Protein AF-I2CQF5-F1 (afdb_monomer_lite)

Sequence (101 aa):
WNPPLSVAFKNELAARTPGYCGADLKALCTEAALRALRRRYPQIYTSAEKLLIKEKEVLVLKRDFAEAIHAMAPAANRSAVSHAAALPPFLQPLLSPALAL

Radius of gyration: 18.1 Å; chains: 1; bounding box: 50×24×44 Å

Organism: Nannochloropsis gaditana (strain CCMP526) (NCBI:txid1093141)

Secondary structure (DSSP, 8-state):
--SPPPHHHHHHHHHH-TT--HHHHHHHHHHHHHHHHHHH-GGGGT--S-----GGG----HHHHHHHHHH---THHHHS-----PPPTTTHHHHHHHH--

Foldseek 3Di:
DPPDDDPVVVVVVVLLQPLADPVNVVVLVVQLQVQLVCVQCVCVVVDPDDDDDDPVNSDRDPVSSVVSSVVDDHPRVVVHDDPDHDDPPVCCVVCVVVPVD

Structure (mmCIF, N/CA/C/O backbone):
data_AF-I2CQF5-F1
#
_entry.id   AF-I2CQF5-F1
#
loop_
_atom_site.group_PDB
_atom_site.id
_atom_site.type_symbol
_atom_site.label_atom_id
_atom_site.label_alt_id
_atom_site.label_comp_id
_atom_site.label_asym_id
_atom_site.label_entity_id
_atom_site.label_seq_id
_atom_site.pdbx_PDB_ins_code
_atom_site.Cartn_x
_atom_site.Cartn_y
_atom_site.Cartn_z
_atom_site.occupancy
_atom_site.B_iso_or_equiv
_atom_site.auth_seq_id
_atom_site.auth_comp_id
_atom_site.auth_asym_id
_atom_site.auth_atom_id
_atom_site.pdbx_PDB_model_num
ATOM 1 N N . TRP A 1 1 ? -0.371 13.000 6.630 1.00 71.31 1 TRP A N 1
ATOM 2 C CA . TRP A 1 1 ? 0.343 11.939 7.366 1.00 71.31 1 TRP A CA 1
ATOM 3 C C . TRP A 1 1 ? 1.616 12.538 7.924 1.00 71.31 1 TRP A C 1
ATOM 5 O O . TRP A 1 1 ? 2.383 13.097 7.151 1.00 71.31 1 TRP A O 1
ATOM 15 N N . ASN A 1 2 ? 1.803 12.487 9.239 1.00 74.56 2 ASN A N 1
ATOM 16 C CA . ASN A 1 2 ? 2.989 13.016 9.905 1.00 74.56 2 ASN A CA 1
ATOM 17 C C . ASN A 1 2 ? 3.489 11.971 10.920 1.00 74.56 2 ASN A C 1
ATOM 19 O O . ASN A 1 2 ? 2.669 11.545 11.736 1.00 74.56 2 ASN A O 1
ATOM 23 N N . PRO A 1 3 ? 4.761 11.532 10.875 1.00 79.69 3 PRO A N 1
ATOM 24 C CA . PRO A 1 3 ? 5.795 11.866 9.887 1.00 79.69 3 PRO A CA 1
ATOM 25 C C . PRO A 1 3 ? 5.500 11.277 8.498 1.00 79.69 3 PRO A C 1
ATOM 27 O O . PRO A 1 3 ? 4.770 10.292 8.391 1.00 79.69 3 PRO A O 1
ATOM 30 N N . PRO A 1 4 ? 6.036 11.860 7.415 1.00 86.94 4 PRO A N 1
ATOM 31 C CA . PRO A 1 4 ? 5.876 11.300 6.078 1.00 86.94 4 PRO A CA 1
ATOM 32 C C . PRO A 1 4 ? 6.481 9.891 5.985 1.00 86.94 4 PRO A C 1
ATOM 34 O O . PRO A 1 4 ? 7.411 9.544 6.711 1.00 86.94 4 PRO A O 1
ATOM 37 N N . LEU A 1 5 ? 5.984 9.089 5.038 1.00 88.31 5 LEU A N 1
ATOM 38 C CA . LEU A 1 5 ? 6.598 7.801 4.707 1.00 88.31 5 LEU A CA 1
ATOM 39 C C . LEU A 1 5 ? 8.066 7.995 4.307 1.00 88.31 5 LEU A C 1
ATOM 41 O O . LEU A 1 5 ? 8.395 8.948 3.590 1.00 88.31 5 LEU A O 1
ATOM 45 N N . SER A 1 6 ? 8.931 7.071 4.733 1.00 93.25 6 SER A N 1
ATOM 46 C CA . SER A 1 6 ? 10.352 7.114 4.388 1.00 93.25 6 SER A CA 1
ATOM 47 C C . SER A 1 6 ? 10.555 7.025 2.875 1.00 93.25 6 SER A C 1
ATOM 49 O O . SER A 1 6 ? 9.801 6.356 2.165 1.00 93.25 6 SER A O 1
ATOM 51 N N . VAL A 1 7 ? 11.598 7.690 2.372 1.00 94.12 7 VAL A N 1
ATOM 52 C CA . VAL A 1 7 ? 11.939 7.679 0.938 1.00 94.12 7 VAL A CA 1
ATOM 53 C C . VAL A 1 7 ? 12.175 6.249 0.447 1.00 94.12 7 VAL A C 1
ATOM 55 O O . VAL A 1 7 ? 11.636 5.859 -0.582 1.00 94.12 7 VAL A O 1
ATOM 58 N N . ALA A 1 8 ? 12.883 5.436 1.237 1.00 94.62 8 ALA A N 1
ATOM 59 C CA . ALA A 1 8 ? 13.113 4.028 0.930 1.00 94.62 8 ALA A CA 1
ATOM 60 C C . ALA A 1 8 ? 11.802 3.249 0.732 1.00 94.62 8 ALA A C 1
ATOM 62 O O . ALA A 1 8 ? 11.683 2.478 -0.215 1.00 94.62 8 ALA A O 1
ATOM 63 N N . PHE A 1 9 ? 10.794 3.484 1.579 1.00 94.06 9 PHE A N 1
ATOM 64 C CA . PHE A 1 9 ? 9.506 2.809 1.441 1.00 94.06 9 PHE A CA 1
ATOM 65 C C . PHE A 1 9 ? 8.694 3.315 0.242 1.00 94.06 9 PHE A C 1
ATOM 67 O O . PHE A 1 9 ? 8.033 2.524 -0.423 1.00 94.06 9 PHE A O 1
ATOM 74 N N . LYS A 1 10 ? 8.769 4.612 -0.086 1.00 94.38 10 LYS A N 1
ATOM 75 C CA . LYS A 1 10 ? 8.149 5.143 -1.313 1.00 94.38 10 LYS A CA 1
ATOM 76 C C . LYS A 1 10 ? 8.755 4.511 -2.570 1.00 94.38 10 LYS A C 1
ATOM 78 O O . LYS A 1 10 ? 8.007 4.134 -3.465 1.00 94.38 10 LYS A O 1
ATOM 83 N N . ASN A 1 11 ? 10.078 4.346 -2.606 1.00 94.81 11 ASN A N 1
ATOM 84 C CA . ASN A 1 11 ? 10.773 3.687 -3.716 1.00 94.81 11 ASN A CA 1
ATOM 85 C C . ASN A 1 11 ? 10.404 2.199 -3.813 1.00 94.81 11 ASN A C 1
ATOM 87 O O . ASN A 1 11 ? 10.150 1.700 -4.905 1.00 94.81 11 ASN A O 1
ATOM 91 N N . GLU A 1 12 ? 10.308 1.507 -2.672 1.00 94.00 12 GLU A N 1
ATOM 92 C CA . GLU A 1 12 ? 9.830 0.119 -2.601 1.00 94.00 12 GLU A CA 1
ATOM 93 C C . GLU A 1 12 ? 8.404 -0.012 -3.165 1.00 94.00 12 GLU A C 1
ATOM 95 O O . GLU A 1 12 ? 8.139 -0.896 -3.976 1.00 94.00 12 GLU A O 1
ATOM 100 N N . LEU A 1 13 ? 7.490 0.888 -2.781 1.00 94.31 13 LEU A N 1
ATOM 101 C CA . LEU A 1 13 ? 6.125 0.905 -3.310 1.00 94.31 13 LEU A CA 1
ATOM 102 C C . LEU A 1 13 ? 6.100 1.166 -4.815 1.00 94.31 13 LEU A C 1
ATOM 104 O O . LEU A 1 13 ? 5.424 0.433 -5.526 1.00 94.31 13 LEU A O 1
ATOM 108 N N . ALA A 1 14 ? 6.857 2.153 -5.298 1.00 93.38 14 ALA A N 1
ATOM 109 C CA . ALA A 1 14 ? 6.933 2.472 -6.722 1.00 93.38 14 ALA A CA 1
ATOM 110 C C . ALA A 1 14 ? 7.422 1.278 -7.560 1.00 93.38 14 ALA A C 1
ATOM 112 O O . ALA A 1 14 ? 6.865 0.998 -8.618 1.00 93.38 14 ALA A O 1
ATOM 113 N N . ALA A 1 15 ? 8.408 0.525 -7.061 1.00 91.25 15 ALA A N 1
ATOM 114 C CA . ALA A 1 15 ? 8.891 -0.688 -7.722 1.00 91.25 15 ALA A CA 1
ATOM 115 C C . ALA A 1 15 ? 7.844 -1.820 -7.754 1.00 91.25 15 ALA A C 1
ATOM 117 O O . ALA A 1 15 ? 7.890 -2.683 -8.630 1.00 91.25 15 ALA A O 1
ATOM 118 N N . ARG A 1 16 ? 6.898 -1.831 -6.806 1.00 91.56 16 ARG A N 1
ATOM 119 C CA . ARG A 1 16 ? 5.863 -2.869 -6.662 1.00 91.56 16 ARG A CA 1
ATOM 120 C C . ARG A 1 16 ? 4.526 -2.530 -7.317 1.00 91.56 16 ARG A C 1
ATOM 122 O O . ARG A 1 16 ? 3.658 -3.398 -7.357 1.00 91.56 16 ARG A O 1
ATOM 129 N N . THR A 1 17 ? 4.340 -1.313 -7.821 1.00 92.62 17 THR A N 1
ATOM 130 C CA . THR A 1 17 ? 3.079 -0.864 -8.432 1.00 92.62 17 THR A CA 1
ATOM 131 C C . THR A 1 17 ? 3.178 -0.531 -9.932 1.00 92.62 17 THR A C 1
ATOM 133 O O . THR A 1 17 ? 2.528 0.417 -10.384 1.00 92.62 17 THR A O 1
ATOM 136 N N . PRO A 1 18 ? 3.920 -1.291 -10.769 1.00 89.81 18 PRO A N 1
ATOM 137 C CA . PRO A 1 18 ? 3.863 -1.079 -12.211 1.00 89.81 18 PRO A CA 1
ATOM 138 C C . PRO A 1 18 ? 2.438 -1.330 -12.732 1.00 89.81 18 PRO A C 1
ATOM 140 O O . PRO A 1 18 ? 1.746 -2.250 -12.296 1.00 89.81 18 PRO A O 1
ATOM 143 N N . GLY A 1 19 ? 1.982 -0.480 -13.654 1.00 89.44 19 GLY A N 1
ATOM 144 C CA . GLY A 1 19 ? 0.631 -0.548 -14.227 1.00 89.44 19 GLY A CA 1
ATOM 145 C C . GLY A 1 19 ? -0.484 0.051 -13.357 1.00 89.44 19 GLY A C 1
ATOM 146 O O . GLY A 1 19 ? -1.630 0.106 -13.809 1.00 89.44 19 GLY A O 1
ATOM 147 N N . TYR A 1 20 ? -0.175 0.521 -12.142 1.00 93.06 20 TYR A N 1
ATOM 148 C CA . TYR A 1 20 ? -1.121 1.282 -11.322 1.00 93.06 20 TYR A CA 1
ATOM 149 C C . TYR A 1 20 ? -1.262 2.698 -11.885 1.00 93.06 20 TYR A C 1
ATOM 151 O O . TYR A 1 20 ? -0.267 3.390 -12.111 1.00 93.06 20 TYR A O 1
ATOM 159 N N . CYS A 1 21 ? -2.496 3.163 -12.063 1.00 92.75 21 CYS A N 1
ATOM 160 C CA . CYS A 1 21 ? -2.755 4.577 -12.328 1.00 92.75 21 CYS A CA 1
ATOM 161 C C . CYS A 1 21 ? -2.922 5.363 -11.012 1.00 92.75 21 CYS A C 1
ATOM 163 O O . CYS A 1 21 ? -2.972 4.791 -9.920 1.00 92.75 21 CYS A O 1
ATOM 165 N N . GLY A 1 22 ? -3.058 6.692 -11.089 1.00 93.94 22 GLY A N 1
ATOM 166 C CA . GLY A 1 22 ? -3.253 7.528 -9.894 1.00 93.94 22 GLY A CA 1
ATOM 167 C C . GLY A 1 22 ? -4.477 7.128 -9.054 1.00 93.94 22 GLY A C 1
ATOM 168 O O . GLY A 1 22 ? -4.431 7.188 -7.825 1.00 93.94 22 GLY A O 1
ATOM 169 N N . ALA A 1 23 ? -5.549 6.655 -9.699 1.00 95.00 23 ALA A N 1
ATOM 170 C CA . ALA A 1 23 ? -6.727 6.145 -9.001 1.00 95.00 23 ALA A CA 1
ATOM 171 C C . ALA A 1 23 ? -6.440 4.827 -8.262 1.00 95.00 23 ALA A C 1
ATOM 173 O O . ALA A 1 23 ? -6.892 4.662 -7.129 1.00 95.00 23 ALA A O 1
ATOM 174 N N . ASP A 1 24 ? -5.640 3.929 -8.845 1.00 95.50 24 ASP A N 1
ATOM 175 C CA . ASP A 1 24 ? -5.240 2.690 -8.171 1.00 95.50 24 ASP A CA 1
ATOM 176 C C . ASP A 1 24 ? -4.346 2.976 -6.965 1.00 95.50 24 ASP A C 1
ATOM 178 O O . ASP A 1 24 ? -4.516 2.355 -5.923 1.00 95.50 24 ASP A O 1
ATOM 182 N N . LEU A 1 25 ? -3.428 3.946 -7.061 1.00 96.19 25 LEU A N 1
ATOM 183 C CA . LEU A 1 25 ? -2.596 4.354 -5.922 1.00 96.19 25 LEU A CA 1
ATOM 184 C C . LEU A 1 25 ? -3.434 4.961 -4.790 1.00 96.19 25 LEU A C 1
ATOM 186 O O . LEU A 1 25 ? -3.167 4.708 -3.613 1.00 96.19 25 LEU A O 1
ATOM 190 N N . LYS A 1 26 ? -4.478 5.729 -5.129 1.00 96.31 26 LYS A N 1
ATOM 191 C CA . LYS A 1 26 ? -5.444 6.220 -4.139 1.00 96.31 26 LYS A CA 1
ATOM 192 C C . LYS A 1 26 ? -6.166 5.053 -3.464 1.00 96.31 26 LYS A C 1
ATOM 194 O O . LYS A 1 26 ? -6.198 5.002 -2.236 1.00 96.31 26 LYS A O 1
ATOM 199 N N . ALA A 1 27 ? -6.695 4.117 -4.250 1.00 96.50 27 ALA A N 1
ATOM 200 C CA . ALA A 1 27 ? -7.377 2.932 -3.735 1.00 96.50 27 ALA A CA 1
ATOM 201 C C . ALA A 1 27 ? -6.447 2.055 -2.876 1.00 96.50 27 ALA A C 1
ATOM 203 O O . ALA A 1 27 ? -6.860 1.588 -1.819 1.00 96.50 27 ALA A O 1
ATOM 204 N N . LEU A 1 28 ? -5.175 1.919 -3.261 1.00 96.81 28 LEU A N 1
ATOM 205 C CA . LEU A 1 28 ? -4.159 1.177 -2.516 1.00 96.81 28 LEU A CA 1
ATOM 206 C C . LEU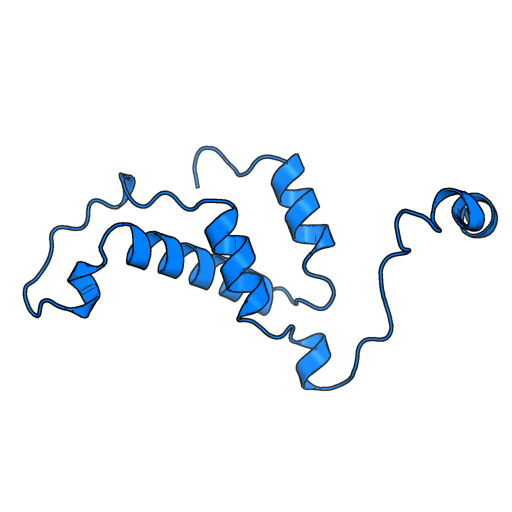 A 1 28 ? -3.948 1.763 -1.118 1.00 96.81 28 LEU A C 1
ATOM 208 O O . LEU A 1 28 ? -3.942 1.032 -0.128 1.00 96.81 28 LEU A O 1
ATOM 212 N N . CYS A 1 29 ? -3.810 3.087 -1.024 1.00 95.69 29 CYS A N 1
ATOM 213 C CA . CYS A 1 29 ? -3.696 3.773 0.262 1.00 95.69 29 CYS A CA 1
ATOM 214 C C . CYS A 1 29 ? -4.959 3.600 1.119 1.00 95.69 29 CYS A C 1
ATOM 216 O O . CYS A 1 29 ? -4.852 3.408 2.332 1.00 95.69 29 CYS A O 1
ATOM 218 N N . THR A 1 30 ? -6.147 3.649 0.507 1.00 96.44 30 THR A N 1
ATOM 219 C CA . THR A 1 30 ? -7.417 3.410 1.207 1.00 96.44 30 THR A CA 1
ATOM 220 C C . THR A 1 30 ? -7.492 1.987 1.756 1.00 96.44 30 THR A C 1
ATOM 222 O O . THR A 1 30 ? -7.810 1.809 2.931 1.00 96.44 30 THR A O 1
ATOM 225 N N . GLU A 1 31 ? -7.140 0.979 0.959 1.00 96.94 31 GLU A N 1
ATOM 226 C CA . GLU A 1 31 ? -7.190 -0.419 1.391 1.00 96.94 31 GLU A CA 1
ATOM 227 C C . GLU A 1 31 ? -6.162 -0.710 2.494 1.00 96.94 31 GLU A C 1
ATOM 229 O O . GLU A 1 31 ? -6.488 -1.357 3.489 1.00 96.94 31 GLU A O 1
ATOM 234 N N . ALA A 1 32 ? -4.947 -0.158 2.395 1.00 96.62 32 ALA A N 1
ATOM 235 C CA . ALA A 1 32 ? -3.948 -0.266 3.459 1.00 96.62 32 ALA A CA 1
ATOM 236 C C . ALA A 1 32 ? -4.445 0.354 4.782 1.00 96.62 32 ALA A C 1
ATOM 238 O O . ALA A 1 32 ? -4.242 -0.216 5.858 1.00 96.62 32 ALA A O 1
ATOM 239 N N . ALA A 1 33 ? -5.149 1.490 4.721 1.00 94.88 33 ALA A N 1
ATOM 240 C CA . ALA A 1 33 ? -5.753 2.108 5.901 1.00 94.88 33 ALA A CA 1
ATOM 241 C C . ALA A 1 33 ? -6.883 1.249 6.495 1.00 94.88 33 ALA A C 1
ATOM 243 O O . ALA A 1 33 ? -6.934 1.056 7.712 1.00 94.88 33 ALA A O 1
ATOM 244 N N . LEU A 1 34 ? -7.751 0.677 5.655 1.00 95.06 34 LEU A N 1
ATOM 245 C CA . LEU A 1 34 ? -8.823 -0.220 6.099 1.00 95.06 34 LEU A CA 1
ATOM 246 C C . LEU A 1 34 ? -8.276 -1.505 6.726 1.00 95.06 34 LEU A C 1
ATOM 248 O O . LEU A 1 34 ? -8.814 -1.970 7.732 1.00 95.06 34 LEU A O 1
ATOM 252 N N . ARG A 1 35 ? -7.185 -2.063 6.192 1.00 95.81 35 ARG A N 1
ATOM 253 C CA . ARG A 1 35 ? -6.488 -3.213 6.792 1.00 95.81 35 ARG A CA 1
ATOM 254 C C . ARG A 1 35 ? -5.903 -2.877 8.160 1.00 95.81 35 ARG A C 1
ATOM 256 O O . ARG A 1 35 ? -6.118 -3.623 9.116 1.00 95.81 35 ARG A O 1
ATOM 263 N N . ALA A 1 36 ? -5.253 -1.722 8.293 1.00 95.50 36 ALA A N 1
ATOM 264 C CA . ALA A 1 36 ? -4.747 -1.261 9.583 1.00 95.50 36 ALA A CA 1
ATOM 265 C C . ALA A 1 36 ? -5.877 -1.067 10.610 1.00 95.50 36 ALA A C 1
ATOM 267 O O . ALA A 1 36 ? -5.723 -1.452 11.773 1.00 95.50 36 ALA A O 1
ATOM 268 N N . LEU A 1 37 ? -7.021 -0.526 10.172 1.00 94.88 37 LEU A N 1
ATOM 269 C CA . LEU A 1 37 ? -8.215 -0.345 10.999 1.00 94.88 37 LEU A CA 1
ATOM 270 C C . LEU A 1 37 ? -8.797 -1.689 11.452 1.00 94.88 37 LEU A C 1
ATOM 272 O O . LEU A 1 37 ? -8.954 -1.900 12.652 1.00 94.88 37 LEU A O 1
ATOM 276 N N . ARG A 1 38 ? -9.038 -2.616 10.513 1.00 93.62 38 ARG A N 1
ATOM 277 C CA . ARG A 1 38 ? -9.511 -3.991 10.775 1.00 93.62 38 ARG A CA 1
ATOM 278 C C . ARG A 1 38 ? -8.645 -4.705 11.801 1.00 93.62 38 ARG A C 1
ATOM 280 O O . ARG A 1 38 ? -9.153 -5.357 12.705 1.00 93.62 38 ARG A O 1
ATOM 287 N N . ARG A 1 39 ? -7.329 -4.547 11.677 1.00 94.38 39 ARG A N 1
ATOM 288 C CA . ARG A 1 39 ? -6.356 -5.151 12.582 1.00 94.38 39 ARG A CA 1
ATOM 289 C C . ARG A 1 39 ? -6.373 -4.531 13.978 1.00 94.38 39 ARG A C 1
ATOM 291 O O . ARG A 1 39 ? -6.181 -5.243 14.958 1.00 94.38 39 ARG A O 1
ATOM 298 N N . ARG A 1 40 ? -6.525 -3.207 14.078 1.00 95.25 40 ARG A N 1
ATOM 299 C CA . ARG A 1 40 ? -6.504 -2.499 15.368 1.00 95.25 40 ARG A CA 1
ATOM 300 C C . ARG A 1 40 ? -7.828 -2.631 16.121 1.00 95.25 40 ARG A C 1
ATOM 302 O O . ARG A 1 40 ? -7.804 -2.733 17.343 1.00 95.25 40 ARG A O 1
ATOM 309 N N . TYR A 1 41 ? -8.941 -2.633 15.393 1.00 94.44 41 TYR A N 1
ATOM 310 C CA . TYR A 1 41 ? -10.300 -2.647 15.928 1.00 94.44 41 TYR A CA 1
ATOM 311 C C . TYR A 1 41 ? -11.169 -3.705 15.219 1.00 94.44 41 TYR A C 1
ATOM 313 O O . TYR A 1 41 ? -12.128 -3.353 14.527 1.00 94.44 41 TYR A O 1
ATOM 321 N N . PRO A 1 42 ? -10.870 -5.007 15.377 1.00 93.19 42 PRO A N 1
ATOM 322 C CA . PRO A 1 42 ? -11.658 -6.079 14.758 1.00 93.19 42 PRO A CA 1
ATOM 323 C C . PRO A 1 42 ? -13.136 -6.050 15.174 1.00 93.19 42 PRO A C 1
ATOM 325 O O . PRO A 1 42 ? -14.008 -6.417 14.389 1.00 93.19 42 PRO A O 1
ATOM 328 N N . GLN A 1 43 ? -13.429 -5.537 16.372 1.00 92.31 43 GLN A N 1
ATOM 329 C CA . GLN A 1 43 ? -14.781 -5.418 16.916 1.00 92.31 43 GLN A CA 1
ATOM 330 C C . GLN A 1 43 ? -15.731 -4.527 16.095 1.00 92.31 43 GLN A C 1
ATOM 332 O O . GLN A 1 43 ? -16.942 -4.631 16.263 1.00 92.31 43 GLN A O 1
ATOM 337 N N . ILE A 1 44 ? -15.211 -3.686 15.188 1.00 89.81 44 ILE A N 1
ATOM 338 C CA . ILE A 1 44 ? -16.031 -2.884 14.257 1.00 89.81 44 ILE A CA 1
ATOM 339 C C . ILE A 1 44 ? -16.905 -3.785 13.368 1.00 89.81 44 ILE A C 1
ATOM 341 O O . ILE A 1 44 ? -17.951 -3.353 12.898 1.00 89.81 44 ILE A O 1
ATOM 345 N N . TYR A 1 45 ? -16.492 -5.037 13.153 1.00 86.75 45 TYR A N 1
ATOM 346 C CA . TYR A 1 45 ? -17.202 -5.997 12.306 1.00 86.75 45 TYR A CA 1
ATOM 347 C C . TYR A 1 45 ? -18.050 -7.003 13.087 1.00 86.75 45 TYR A C 1
ATOM 349 O O . TYR A 1 45 ? -18.717 -7.829 12.472 1.00 86.75 45 TYR A O 1
ATOM 357 N N . THR A 1 46 ? -18.014 -6.968 14.421 1.00 90.56 46 THR A N 1
ATOM 358 C CA . THR A 1 46 ? -18.717 -7.945 15.268 1.00 90.56 46 THR A CA 1
ATOM 359 C C . THR A 1 46 ? -19.709 -7.311 16.236 1.00 90.56 46 THR A C 1
ATOM 361 O O . THR A 1 46 ? -20.631 -7.991 16.673 1.00 90.56 46 THR A O 1
ATOM 364 N N . SER A 1 47 ? -19.546 -6.028 16.568 1.00 91.31 47 SER A N 1
ATOM 365 C CA . SER A 1 47 ? -20.440 -5.294 17.463 1.00 91.31 47 SER A CA 1
ATOM 366 C C . SER A 1 47 ? -21.346 -4.339 16.686 1.00 91.31 47 SER A C 1
ATOM 368 O O . SER A 1 47 ? -20.888 -3.661 15.769 1.00 91.31 47 SER A O 1
ATOM 370 N N . ALA A 1 48 ? -22.616 -4.247 17.087 1.00 89.69 48 ALA A N 1
ATOM 371 C CA . ALA A 1 48 ? -23.557 -3.242 16.584 1.00 89.69 48 ALA A CA 1
ATOM 372 C C . ALA A 1 48 ? -23.471 -1.904 17.350 1.00 89.69 48 ALA A C 1
ATOM 374 O O . ALA A 1 48 ? -24.058 -0.907 16.931 1.00 89.69 48 ALA A O 1
ATOM 375 N N . GLU A 1 49 ? -22.737 -1.874 18.465 1.00 91.38 49 GLU A N 1
ATOM 376 C CA . GLU A 1 49 ? -22.587 -0.691 19.312 1.00 91.38 49 GLU A CA 1
ATOM 377 C C . GLU A 1 49 ? -21.618 0.334 18.714 1.00 91.38 49 GLU A C 1
ATOM 379 O O . GLU A 1 49 ? -20.630 -0.007 18.055 1.00 91.38 49 GLU A O 1
ATOM 384 N N . LYS A 1 50 ? -21.847 1.620 19.007 1.00 88.56 50 LYS A N 1
ATOM 385 C CA . LYS A 1 50 ? -20.944 2.694 18.575 1.00 88.56 50 LYS A CA 1
ATOM 386 C C . LYS A 1 50 ? -19.637 2.641 19.369 1.00 88.56 50 LYS A C 1
ATOM 388 O O . LYS A 1 50 ? -19.585 2.996 20.543 1.00 88.56 50 LYS A O 1
ATOM 393 N N . LEU A 1 51 ? -18.557 2.246 18.702 1.00 88.75 51 LEU A N 1
ATOM 394 C CA . LEU A 1 51 ? -17.235 2.125 19.312 1.00 88.75 51 LEU A CA 1
ATOM 395 C C . LEU A 1 51 ? -16.478 3.457 19.326 1.00 88.75 51 LEU A C 1
ATOM 397 O O . LEU A 1 51 ? -16.482 4.208 18.349 1.00 88.75 51 LEU A O 1
ATOM 401 N N . LEU A 1 52 ? -15.756 3.719 20.417 1.00 91.19 52 LEU A N 1
ATOM 402 C CA . LEU A 1 52 ? -14.815 4.833 20.493 1.00 91.19 52 LEU A CA 1
ATOM 403 C C . LEU A 1 52 ? -13.507 4.456 19.785 1.00 91.19 52 LEU A C 1
ATOM 405 O O . LEU A 1 52 ? -12.653 3.772 20.350 1.00 91.19 52 LEU A O 1
ATOM 409 N N . ILE A 1 53 ? -13.347 4.914 18.544 1.00 90.50 53 ILE A N 1
ATOM 410 C CA . ILE A 1 53 ? -12.131 4.695 17.755 1.00 90.50 53 ILE A CA 1
ATOM 411 C C . ILE A 1 53 ? -11.144 5.821 18.048 1.00 90.50 53 ILE A C 1
ATOM 413 O O . ILE A 1 53 ? -11.419 6.993 17.790 1.00 90.50 53 ILE A O 1
ATOM 417 N N . LYS A 1 54 ? -9.962 5.469 18.555 1.00 92.06 54 LYS A N 1
ATOM 418 C CA . LYS A 1 54 ? -8.861 6.421 18.701 1.00 92.06 54 LYS A CA 1
ATOM 419 C C . LYS A 1 54 ? -8.044 6.417 17.417 1.00 92.06 54 LYS A C 1
ATOM 421 O O . LYS A 1 54 ? -7.187 5.563 17.214 1.00 92.06 54 LYS A O 1
ATOM 426 N N . GLU A 1 55 ? -8.286 7.405 16.563 1.00 87.31 55 GLU A N 1
ATOM 427 C CA . GLU A 1 55 ? -7.643 7.535 15.245 1.00 87.31 55 GLU A CA 1
ATOM 428 C C . GLU A 1 55 ? -6.109 7.439 15.308 1.00 87.31 55 GLU A C 1
ATOM 430 O O . GLU A 1 55 ? -5.488 6.780 14.478 1.00 87.31 55 GLU A O 1
ATOM 435 N N . LYS A 1 56 ? -5.492 8.022 16.345 1.00 89.81 56 LYS A N 1
ATOM 436 C CA . LYS A 1 56 ? -4.032 8.009 16.553 1.00 89.81 56 LYS A CA 1
ATOM 437 C C . LYS A 1 56 ? -3.447 6.612 16.790 1.00 89.81 56 LYS A C 1
ATOM 439 O O . LYS A 1 56 ? -2.245 6.428 16.634 1.00 89.81 56 LYS A O 1
ATOM 444 N N . GLU A 1 57 ? -4.270 5.641 17.177 1.00 91.12 57 GLU A N 1
ATOM 445 C CA . GLU A 1 57 ? -3.835 4.261 17.407 1.00 91.12 57 GLU A CA 1
ATOM 446 C C . GLU A 1 57 ? -3.903 3.398 16.134 1.00 91.12 57 GLU A C 1
ATOM 448 O O . GLU A 1 57 ? -3.397 2.271 16.122 1.00 91.12 57 GLU A O 1
ATOM 453 N N . VAL A 1 58 ? -4.501 3.906 15.048 1.00 92.62 58 VAL A N 1
ATOM 454 C CA . VAL A 1 58 ? -4.554 3.220 13.751 1.00 92.62 58 VAL A CA 1
ATOM 455 C C . VAL A 1 58 ? -3.261 3.490 12.986 1.00 92.62 58 VAL A C 1
ATOM 457 O O . VAL A 1 58 ? -3.157 4.395 12.161 1.00 92.62 58 VAL A O 1
ATOM 460 N N . LEU A 1 59 ? -2.244 2.685 13.282 1.00 93.00 59 LEU A N 1
ATOM 461 C CA . LEU A 1 59 ? -0.944 2.766 12.621 1.00 93.00 59 LEU A CA 1
ATOM 462 C C . LEU A 1 59 ? -0.911 1.871 11.384 1.00 93.00 59 LEU A C 1
ATO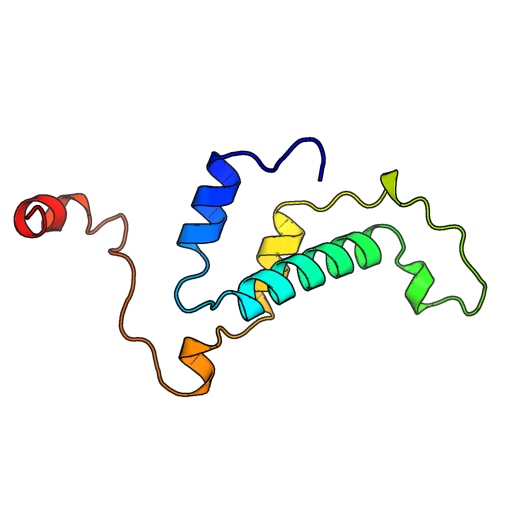M 464 O O . LEU A 1 59 ? -0.948 0.646 11.495 1.00 93.00 59 LEU A O 1
ATOM 468 N N . VAL A 1 60 ? -0.797 2.464 10.203 1.00 94.25 60 VAL A N 1
ATOM 469 C CA . VAL A 1 60 ? -0.611 1.710 8.960 1.00 94.25 60 VAL A CA 1
ATOM 470 C C . VAL A 1 60 ? 0.844 1.250 8.855 1.00 94.25 60 VAL A C 1
ATOM 472 O O . VAL A 1 60 ? 1.776 2.045 8.990 1.00 94.25 60 VAL A O 1
ATOM 475 N N . LEU A 1 61 ? 1.039 -0.043 8.617 1.00 94.12 61 LEU A N 1
ATOM 476 C CA . LEU A 1 61 ? 2.338 -0.704 8.535 1.00 94.12 61 LEU A CA 1
ATOM 477 C C . LEU A 1 61 ? 2.619 -1.174 7.104 1.00 94.12 61 LEU A C 1
ATOM 4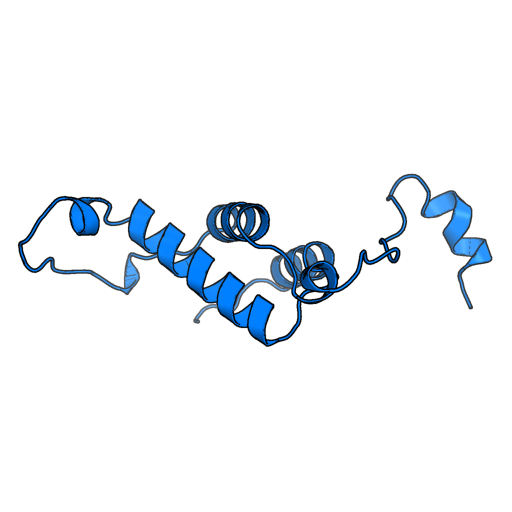79 O O . LEU A 1 61 ? 1.713 -1.314 6.284 1.00 94.12 61 LEU A O 1
ATOM 483 N N . LYS A 1 62 ? 3.881 -1.519 6.817 1.00 93.94 62 LYS A N 1
ATOM 484 C CA . LYS A 1 62 ? 4.284 -2.068 5.509 1.00 93.94 62 LYS A CA 1
ATOM 485 C C . LYS A 1 62 ? 3.466 -3.297 5.087 1.00 93.94 62 LYS A C 1
ATOM 487 O O . LYS A 1 62 ? 3.139 -3.433 3.912 1.00 93.94 62 LYS A O 1
ATOM 492 N N . ARG A 1 63 ? 3.103 -4.166 6.040 1.00 95.38 63 ARG A N 1
ATOM 493 C CA . ARG A 1 63 ? 2.274 -5.355 5.771 1.00 95.38 63 ARG A CA 1
ATOM 494 C C . ARG A 1 63 ? 0.901 -5.009 5.196 1.00 95.38 63 ARG A C 1
ATOM 496 O O . ARG A 1 63 ? 0.432 -5.720 4.321 1.00 95.38 63 ARG A O 1
ATOM 503 N N . ASP A 1 64 ? 0.307 -3.892 5.616 1.00 96.50 64 ASP A N 1
ATOM 504 C CA . ASP A 1 64 ? -1.028 -3.498 5.164 1.00 96.50 64 ASP A CA 1
ATOM 505 C C . ASP A 1 64 ? -0.997 -3.128 3.675 1.00 96.50 64 ASP A C 1
ATOM 507 O O . ASP A 1 64 ? -1.881 -3.513 2.917 1.00 96.50 64 ASP A O 1
ATOM 511 N N . PHE A 1 65 ? 0.075 -2.457 3.234 1.00 96.69 65 PHE A N 1
ATOM 512 C CA . PHE A 1 65 ? 0.329 -2.206 1.815 1.00 96.69 65 PHE A CA 1
ATOM 513 C C . PHE A 1 65 ? 0.629 -3.490 1.043 1.00 96.69 65 PHE A C 1
ATOM 515 O O . PHE A 1 65 ? 0.143 -3.652 -0.072 1.00 96.69 65 PHE A O 1
ATOM 522 N N . ALA A 1 66 ? 1.421 -4.404 1.612 1.00 95.44 66 ALA A N 1
ATOM 523 C CA . ALA A 1 66 ? 1.737 -5.664 0.948 1.00 95.44 66 ALA A CA 1
ATOM 524 C C . ALA A 1 66 ? 0.470 -6.487 0.682 1.00 95.44 66 ALA A C 1
ATOM 526 O O . ALA A 1 66 ? 0.247 -6.912 -0.448 1.00 95.44 66 ALA A O 1
ATOM 527 N N . GLU A 1 67 ? -0.383 -6.643 1.692 1.00 96.44 67 GLU A N 1
ATOM 528 C CA . GLU A 1 67 ? -1.662 -7.337 1.562 1.00 96.44 67 GLU A CA 1
ATOM 529 C C . GLU A 1 67 ? -2.636 -6.611 0.622 1.00 96.44 67 GLU A C 1
ATOM 531 O O . GLU A 1 67 ? -3.366 -7.262 -0.125 1.00 96.44 67 GLU A O 1
ATOM 536 N N . ALA A 1 68 ? -2.649 -5.274 0.625 1.00 96.75 68 ALA A N 1
ATOM 537 C CA . ALA A 1 68 ? -3.476 -4.497 -0.294 1.00 96.75 68 ALA A CA 1
ATOM 538 C C . ALA A 1 68 ? -3.051 -4.695 -1.760 1.00 96.75 68 ALA A C 1
ATOM 540 O O . ALA A 1 68 ? -3.908 -4.938 -2.605 1.00 96.75 68 ALA A O 1
ATOM 541 N N . ILE A 1 69 ? -1.744 -4.696 -2.052 1.00 95.12 69 ILE A N 1
ATOM 542 C CA . ILE A 1 69 ? -1.216 -4.984 -3.399 1.00 95.12 69 ILE A CA 1
ATOM 543 C C . ILE A 1 69 ? -1.636 -6.382 -3.866 1.00 95.12 69 ILE A C 1
ATOM 545 O O . ILE A 1 69 ? -2.015 -6.546 -5.021 1.00 95.12 69 ILE A O 1
ATOM 549 N N . HIS A 1 70 ? -1.608 -7.384 -2.982 1.00 92.81 70 HIS A N 1
ATOM 550 C CA . HIS A 1 70 ? -2.032 -8.744 -3.333 1.00 92.81 70 HIS A CA 1
ATOM 551 C C . HIS A 1 70 ? -3.529 -8.855 -3.649 1.00 92.81 70 HIS A C 1
ATOM 553 O O . HIS A 1 70 ? -3.919 -9.719 -4.429 1.00 92.81 70 HIS A O 1
ATOM 559 N N . ALA A 1 71 ? -4.365 -8.002 -3.056 1.00 92.00 71 ALA A N 1
ATOM 560 C CA . ALA A 1 71 ? -5.811 -8.027 -3.258 1.00 92.00 71 ALA A CA 1
ATOM 561 C C . ALA A 1 71 ? -6.284 -7.194 -4.464 1.00 92.00 71 ALA A C 1
ATOM 563 O O . ALA A 1 71 ? -7.444 -7.300 -4.858 1.00 92.00 71 ALA A O 1
ATOM 564 N N . MET A 1 72 ? -5.423 -6.346 -5.033 1.00 91.94 72 MET A N 1
ATOM 565 C CA . MET A 1 72 ? -5.801 -5.370 -6.055 1.00 91.94 72 MET A CA 1
ATOM 566 C C . MET A 1 72 ? -5.207 -5.700 -7.426 1.00 91.94 72 MET A C 1
ATOM 568 O O . MET A 1 72 ? -4.018 -5.976 -7.561 1.00 91.94 72 MET A O 1
ATOM 572 N N . ALA A 1 73 ? -6.026 -5.578 -8.472 1.00 88.38 73 ALA A N 1
ATOM 573 C CA . ALA A 1 73 ? -5.568 -5.645 -9.858 1.00 88.38 73 ALA A CA 1
ATOM 574 C C . ALA A 1 73 ? -5.284 -4.230 -10.406 1.00 88.38 73 ALA A C 1
ATOM 576 O O . ALA A 1 73 ? -6.177 -3.377 -10.318 1.00 88.38 73 ALA A O 1
ATOM 577 N N . PRO A 1 74 ? -4.101 -3.961 -10.996 1.00 88.06 74 PRO A N 1
ATOM 578 C CA . PRO A 1 74 ? -3.785 -2.664 -11.600 1.00 88.06 74 PRO A CA 1
ATOM 579 C C . PRO A 1 74 ? -4.704 -2.347 -12.780 1.00 88.06 74 PRO A C 1
ATOM 581 O O . PRO A 1 74 ? -5.071 -3.252 -13.531 1.00 88.06 74 PRO A O 1
ATOM 584 N N . ALA A 1 75 ? -5.031 -1.070 -12.988 1.00 87.44 75 ALA A N 1
ATOM 585 C CA . ALA A 1 75 ? -5.892 -0.630 -14.084 1.00 87.44 75 ALA A CA 1
ATOM 586 C C . ALA A 1 75 ? -5.346 -1.035 -15.458 1.00 87.44 75 ALA A C 1
ATOM 588 O O . ALA A 1 75 ? -6.130 -1.459 -16.303 1.00 87.44 75 ALA A O 1
ATOM 589 N N . ALA A 1 76 ? -4.023 -0.983 -15.662 1.00 82.56 76 ALA A N 1
ATOM 590 C CA . ALA A 1 76 ? -3.407 -1.406 -16.922 1.00 82.56 76 ALA A CA 1
ATOM 591 C C . ALA A 1 76 ? -3.731 -2.868 -17.275 1.00 82.56 76 ALA A C 1
ATOM 593 O O . ALA A 1 76 ? -3.974 -3.169 -18.438 1.00 82.56 76 ALA A O 1
ATOM 594 N N . ASN A 1 77 ? -3.829 -3.747 -16.270 1.00 82.69 77 ASN A N 1
ATOM 595 C CA . ASN A 1 77 ? -4.105 -5.171 -16.466 1.00 82.69 77 ASN A CA 1
ATOM 596 C C . ASN A 1 77 ? -5.600 -5.497 -16.602 1.00 82.69 77 ASN A C 1
ATOM 598 O O . ASN A 1 77 ? -5.944 -6.648 -16.857 1.00 82.69 77 ASN A O 1
ATOM 602 N N . ARG A 1 78 ? -6.502 -4.523 -16.40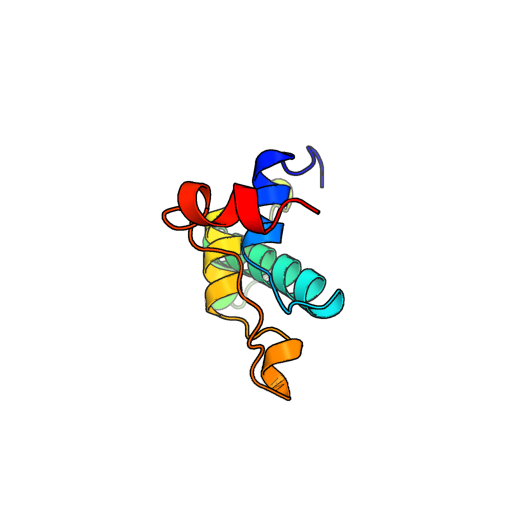7 1.00 80.50 78 ARG A N 1
ATOM 603 C CA . ARG A 1 78 ? -7.955 -4.757 -16.517 1.00 80.50 78 ARG A CA 1
ATOM 604 C C . ARG A 1 78 ? -8.434 -4.815 -17.968 1.00 80.50 78 ARG A C 1
ATOM 606 O O . ARG A 1 78 ? -9.477 -5.403 -18.225 1.00 80.50 78 ARG A O 1
ATOM 613 N N . SER A 1 79 ? -7.677 -4.227 -18.894 1.00 77.25 79 SER A N 1
ATOM 614 C CA . SER A 1 79 ? -8.046 -4.127 -20.314 1.00 77.25 79 SER A CA 1
ATOM 615 C C . SER A 1 79 ? -7.105 -4.911 -21.231 1.00 77.25 79 SER A C 1
ATOM 617 O O . SER A 1 79 ? -7.527 -5.372 -22.287 1.00 77.25 79 SER A O 1
ATOM 619 N N . ALA A 1 80 ? -5.829 -5.044 -20.854 1.00 69.69 80 ALA A N 1
ATOM 620 C CA . ALA A 1 80 ? -4.799 -5.716 -21.642 1.00 69.69 80 ALA A CA 1
ATOM 621 C C . ALA A 1 80 ? -3.683 -6.252 -20.733 1.00 69.69 80 ALA A C 1
ATOM 623 O O . ALA A 1 80 ? -3.447 -5.720 -19.655 1.00 69.69 80 ALA A O 1
ATOM 624 N N . VAL A 1 81 ? -2.954 -7.285 -21.158 1.00 69.25 81 VAL A N 1
ATOM 625 C CA . VAL A 1 81 ? -1.789 -7.773 -20.404 1.00 69.25 81 VAL A CA 1
ATOM 626 C C . VAL A 1 81 ? -0.605 -6.830 -20.638 1.00 69.25 81 VAL A C 1
ATOM 628 O O . VAL A 1 81 ? -0.142 -6.672 -21.770 1.00 69.25 81 VAL A O 1
ATOM 631 N N . SER A 1 82 ? -0.096 -6.206 -19.572 1.00 66.88 82 SER A N 1
ATOM 632 C CA . SER A 1 82 ? 1.153 -5.443 -19.641 1.00 66.88 82 SER A CA 1
ATOM 633 C C . SER A 1 82 ? 2.341 -6.396 -19.796 1.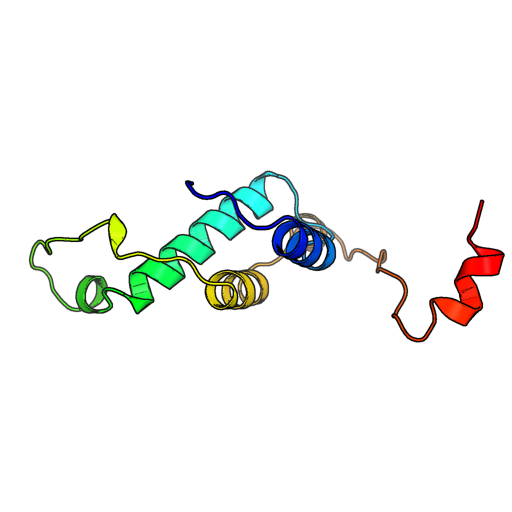00 66.88 82 SER A C 1
ATOM 635 O O . SER A 1 82 ? 2.580 -7.236 -18.933 1.00 66.88 82 SER A O 1
ATOM 637 N N . HIS A 1 83 ? 3.102 -6.242 -20.882 1.00 68.00 83 HIS A N 1
ATOM 638 C CA . HIS A 1 83 ? 4.328 -7.011 -21.144 1.00 68.00 83 HIS A CA 1
ATOM 639 C C . HIS A 1 83 ? 5.592 -6.303 -20.628 1.00 68.00 83 HIS A C 1
ATOM 641 O O . HIS A 1 83 ? 6.693 -6.839 -20.727 1.00 68.00 83 HIS A O 1
ATOM 647 N N . ALA A 1 84 ? 5.451 -5.093 -20.079 1.00 70.81 84 ALA A N 1
ATOM 648 C CA . ALA A 1 84 ? 6.560 -4.348 -19.507 1.00 70.81 84 ALA A CA 1
ATOM 649 C C . ALA A 1 84 ? 6.809 -4.804 -18.062 1.00 70.81 84 ALA A C 1
ATOM 651 O O . ALA A 1 84 ? 5.950 -4.633 -17.193 1.00 70.81 84 ALA A O 1
ATOM 652 N N . ALA A 1 85 ? 7.993 -5.359 -17.809 1.00 72.44 85 ALA A N 1
ATOM 653 C CA . ALA A 1 85 ? 8.463 -5.741 -16.483 1.00 72.44 85 ALA A CA 1
ATOM 654 C C . ALA A 1 85 ? 9.851 -5.147 -16.224 1.00 72.44 85 ALA A C 1
ATOM 656 O O . ALA A 1 85 ? 10.659 -5.001 -17.142 1.00 72.44 85 ALA A O 1
ATOM 657 N N . ALA A 1 86 ? 10.127 -4.809 -14.964 1.00 79.25 86 ALA A N 1
ATOM 658 C CA . ALA A 1 86 ? 11.468 -4.415 -14.558 1.00 79.25 86 ALA A CA 1
ATOM 659 C C . ALA A 1 86 ? 12.442 -5.580 -14.769 1.00 79.25 86 ALA A C 1
ATOM 661 O O . ALA A 1 86 ? 12.088 -6.748 -14.586 1.00 79.25 86 ALA A O 1
AT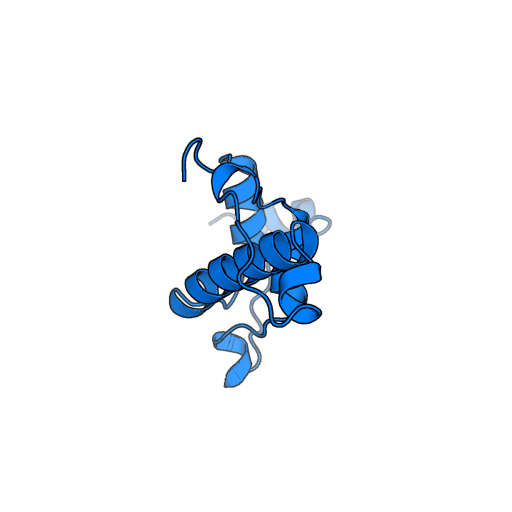OM 662 N N . LEU A 1 87 ? 13.678 -5.249 -15.133 1.00 84.88 87 LEU A N 1
ATOM 663 C CA . LEU A 1 87 ? 14.709 -6.247 -15.347 1.00 84.88 87 LEU A CA 1
ATOM 664 C C . LEU A 1 87 ? 14.986 -7.004 -14.031 1.00 84.88 87 LEU A C 1
ATOM 666 O O . LEU A 1 87 ? 15.220 -6.352 -13.007 1.00 84.88 87 LEU A O 1
ATOM 670 N N . PRO A 1 88 ? 14.975 -8.350 -14.022 1.00 84.94 88 PRO A N 1
ATOM 671 C CA . PRO A 1 88 ? 15.270 -9.110 -12.816 1.00 84.94 88 PRO A CA 1
ATOM 672 C C . PRO A 1 88 ? 16.649 -8.746 -12.236 1.00 84.94 88 PRO A C 1
ATOM 674 O O . PRO A 1 88 ? 17.594 -8.578 -13.013 1.00 84.94 88 PRO A O 1
ATOM 677 N N . PRO A 1 89 ? 16.819 -8.679 -10.899 1.00 84.75 89 PRO A N 1
ATOM 678 C CA . PRO A 1 89 ? 18.076 -8.235 -10.282 1.00 84.75 89 PRO A CA 1
ATOM 679 C C . PRO A 1 89 ? 19.305 -9.042 -10.718 1.00 84.75 89 PRO A C 1
ATOM 681 O O . PRO A 1 89 ? 20.399 -8.504 -10.831 1.00 84.75 89 PRO A O 1
ATOM 684 N N . PHE A 1 90 ? 19.123 -10.331 -11.016 1.00 89.62 90 PHE A N 1
ATOM 685 C CA . PHE A 1 90 ? 20.197 -11.204 -11.490 1.00 89.62 90 PHE A CA 1
ATOM 686 C C . PHE A 1 90 ? 20.595 -10.953 -12.955 1.00 89.62 90 PHE A C 1
ATOM 688 O O . PHE A 1 90 ? 21.717 -11.270 -13.336 1.00 89.62 90 PHE A O 1
ATOM 695 N N . LEU A 1 91 ? 19.712 -10.363 -13.774 1.00 90.88 91 LEU A N 1
ATOM 696 C CA . LEU A 1 91 ? 20.012 -9.982 -15.161 1.00 90.88 91 LEU A CA 1
ATOM 697 C C . LEU A 1 91 ? 20.530 -8.546 -15.285 1.00 90.88 91 LEU A C 1
ATOM 699 O O . LEU A 1 91 ? 21.171 -8.227 -16.284 1.00 90.88 91 LEU A O 1
ATOM 703 N N . GLN A 1 92 ? 20.298 -7.691 -14.281 1.00 88.56 92 GLN A N 1
ATOM 704 C CA . GLN A 1 92 ? 20.813 -6.317 -14.257 1.00 88.56 92 GLN A CA 1
ATOM 705 C C . GLN A 1 92 ? 22.306 -6.207 -14.567 1.00 88.56 92 GLN A C 1
ATOM 707 O O . GLN A 1 92 ? 22.633 -5.506 -15.520 1.00 88.56 92 GLN A O 1
ATOM 712 N N . PRO A 1 93 ? 23.235 -6.885 -13.872 1.00 90.06 93 PRO A N 1
ATOM 713 C CA . PRO A 1 93 ? 24.658 -6.704 -14.162 1.00 90.06 93 PRO A CA 1
ATOM 714 C C . PRO A 1 93 ? 25.046 -7.126 -15.589 1.00 90.06 93 PRO A C 1
ATOM 716 O O . PRO A 1 93 ? 26.005 -6.591 -16.134 1.00 90.06 93 PRO A O 1
ATOM 719 N N . LEU A 1 94 ? 24.294 -8.045 -16.208 1.00 91.38 94 LEU A N 1
ATOM 720 C CA . LEU A 1 94 ? 24.575 -8.562 -17.550 1.00 91.38 94 LEU A CA 1
ATOM 721 C C . LEU A 1 94 ? 24.063 -7.642 -18.663 1.00 91.38 94 LEU A C 1
ATOM 723 O O . LEU A 1 94 ? 24.700 -7.532 -19.706 1.00 91.38 94 LEU A O 1
ATOM 727 N N . LEU A 1 95 ? 22.910 -7.002 -18.457 1.00 90.00 95 LEU A N 1
ATOM 728 C CA . LEU A 1 95 ? 22.226 -6.233 -19.501 1.00 90.00 95 LEU A CA 1
ATOM 729 C C . LEU A 1 95 ? 22.337 -4.717 -19.307 1.00 90.00 95 LEU A C 1
ATOM 731 O O . LEU A 1 95 ? 22.175 -3.982 -20.277 1.00 90.00 95 LEU A O 1
ATOM 735 N N . SER A 1 96 ? 22.661 -4.234 -18.102 1.00 85.44 96 SER A N 1
ATOM 736 C CA . SER A 1 96 ? 22.856 -2.800 -17.838 1.00 85.44 96 SER A CA 1
ATOM 737 C C . SER A 1 96 ? 23.858 -2.128 -18.789 1.00 85.44 96 SER A C 1
ATOM 739 O O . SER A 1 96 ? 23.532 -1.047 -19.270 1.00 85.44 96 SER A O 1
ATOM 741 N N . PRO A 1 97 ? 25.021 -2.725 -19.141 1.00 87.06 97 PRO A N 1
ATOM 742 C CA . PRO A 1 97 ? 25.953 -2.096 -20.083 1.00 87.06 97 PRO A CA 1
ATOM 743 C C . PRO A 1 97 ? 25.378 -1.918 -21.495 1.00 87.06 97 PRO A C 1
ATOM 745 O O . PRO A 1 97 ? 25.714 -0.957 -22.173 1.00 87.06 97 PRO A O 1
ATOM 748 N N . ALA A 1 98 ? 24.510 -2.833 -21.936 1.00 85.38 98 ALA A N 1
ATOM 749 C CA . ALA A 1 98 ? 23.888 -2.788 -23.260 1.00 85.38 98 ALA A CA 1
ATOM 750 C C . ALA A 1 98 ? 22.642 -1.883 -23.311 1.00 85.38 98 ALA A C 1
ATOM 752 O O . ALA A 1 98 ? 22.210 -1.494 -24.392 1.00 85.38 98 ALA A O 1
ATOM 753 N N . LEU A 1 99 ? 22.052 -1.577 -22.151 1.00 81.88 99 LEU A N 1
ATOM 754 C CA . LEU A 1 99 ? 20.834 -0.773 -22.004 1.00 81.88 99 LEU A CA 1
ATOM 755 C C . LEU A 1 99 ? 21.107 0.656 -21.505 1.00 81.88 99 LEU A C 1
ATOM 757 O O . LEU A 1 99 ? 20.175 1.455 -21.423 1.00 81.88 99 LEU A O 1
ATOM 761 N N . ALA A 1 100 ? 22.355 0.976 -21.153 1.00 71.88 100 ALA A N 1
ATOM 762 C CA . ALA A 1 100 ? 22.781 2.325 -20.807 1.00 71.88 100 ALA A CA 1
ATOM 763 C C . ALA A 1 100 ? 22.888 3.173 -22.088 1.00 71.88 100 ALA A C 1
ATOM 765 O O . ALA A 1 100 ? 23.943 3.218 -22.719 1.00 71.88 100 ALA A O 1
ATOM 766 N N . LEU A 1 101 ? 21.767 3.781 -22.492 1.00 51.22 101 LEU A N 1
ATOM 767 C CA . LEU A 1 101 ? 21.723 4.893 -23.452 1.00 51.22 101 LEU A CA 1
ATOM 768 C C . LEU A 1 101 ? 22.191 6.193 -22.793 1.00 51.22 101 LEU A C 1
ATOM 770 O O . LEU A 1 101 ? 21.756 6.453 -21.646 1.00 51.22 101 LEU A O 1
#

pLDDT: mean 89.11, std 8.25, range [51.22, 96.94]

InterPro domains:
  IPR041569 AAA ATPase, AAA+ lid domain [PF17862] (11-47)
  IPR045199 ATPase family AAA domain-containing protein ATAD2-like [PTHR23069] (1-100)